Protein AF-A0A2P8VS45-F1 (afdb_monomer)

Foldseek 3Di:
DCVVLLVCVVVVHDDDVVSVVVSVVVCPDPVNVVVVVVVVVVD

pLDDT: mean 76.35, std 8.39, range [51.0, 85.44]

Mean predicted aligned error: 7.3 Å

Solvent-accessible surface area (backbone atoms only — not comparable to full-atom values): 2671 Å² to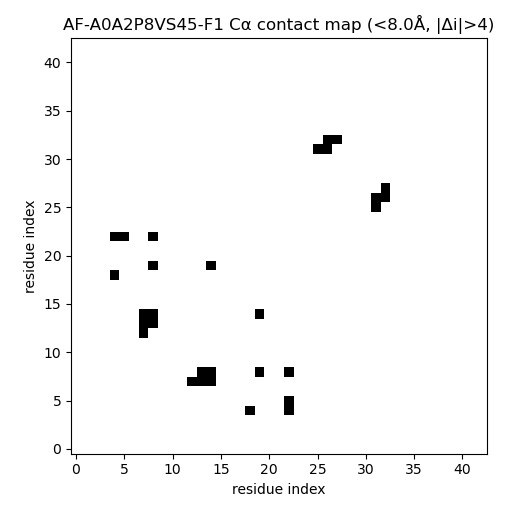tal; per-residue (Å²): 143,61,69,66,59,53,47,38,59,74,70,67,50,98,66,61,66,72,56,52,53,50,46,53,60,56,56,69,34,68,73,49,45,55,48,50,55,55,55,58,75,74,107

Secondary structure (DSSP, 8-state):
--HHHHHHHHHT----HHHHHHHHHHHTSHHHHHHHHHHHHT-

Structure (mmCIF, N/CA/C/O backbone):
data_AF-A0A2P8VS45-F1
#
_entry.id   AF-A0A2P8VS45-F1
#
loop_
_atom_site.group_PDB
_atom_site.id
_atom_site.type_symbol
_atom_site.label_atom_id
_atom_site.label_alt_id
_atom_site.label_comp_id
_atom_site.label_asym_id
_atom_site.label_entity_id
_atom_site.label_seq_id
_atom_site.pdbx_PDB_ins_code
_atom_site.Cartn_x
_atom_site.Cartn_y
_atom_site.Cartn_z
_atom_site.occupancy
_atom_site.B_iso_or_equiv
_atom_site.auth_seq_id
_atom_site.auth_comp_id
_atom_site.auth_asym_id
_atom_site.auth_atom_id
_atom_site.pdbx_PDB_model_num
ATOM 1 N N . MET A 1 1 ? 1.271 14.642 -1.865 1.00 51.00 1 MET A N 1
ATOM 2 C CA . MET A 1 1 ? 0.647 14.438 -3.191 1.00 51.00 1 MET A CA 1
ATOM 3 C C . MET A 1 1 ? 1.140 13.124 -3.813 1.00 51.00 1 MET A C 1
ATOM 5 O O . MET A 1 1 ? 2.088 13.151 -4.576 1.00 51.00 1 MET A O 1
ATOM 9 N N . ALA A 1 2 ? 0.537 11.975 -3.462 1.00 60.47 2 ALA A N 1
ATOM 10 C CA . ALA A 1 2 ? 0.877 10.644 -4.018 1.00 60.47 2 ALA A CA 1
ATOM 11 C C . ALA A 1 2 ? -0.364 9.788 -4.373 1.00 60.47 2 ALA A C 1
ATOM 13 O O . ALA A 1 2 ? -0.243 8.681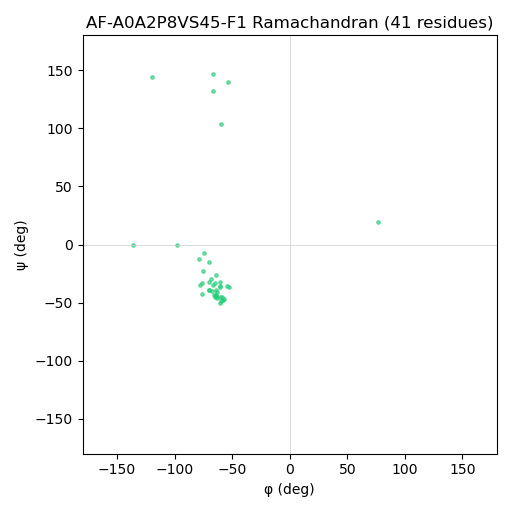 -4.885 1.00 60.47 2 ALA A O 1
ATOM 14 N N . LEU A 1 3 ? -1.576 10.315 -4.146 1.00 64.69 3 LEU A N 1
ATOM 15 C CA . LEU A 1 3 ? -2.832 9.576 -4.327 1.00 64.69 3 LEU A CA 1
ATOM 16 C C . LEU A 1 3 ? -3.089 9.159 -5.785 1.00 64.69 3 LEU A C 1
ATOM 18 O O . LEU A 1 3 ? -3.784 8.181 -6.034 1.00 64.69 3 LEU A O 1
ATOM 22 N N . ARG A 1 4 ? -2.530 9.903 -6.750 1.00 72.06 4 ARG A N 1
ATOM 23 C CA . ARG A 1 4 ? -2.685 9.618 -8.182 1.00 72.06 4 ARG A CA 1
ATOM 24 C C . ARG A 1 4 ? -1.981 8.318 -8.577 1.00 72.06 4 ARG A C 1
ATOM 26 O O . ARG A 1 4 ? -2.569 7.543 -9.311 1.00 72.06 4 ARG A O 1
ATOM 33 N N . LEU A 1 5 ? -0.787 8.049 -8.043 1.00 67.56 5 LEU A N 1
ATOM 34 C CA . LEU A 1 5 ? -0.055 6.805 -8.318 1.00 67.56 5 LEU A CA 1
ATOM 35 C C . LEU A 1 5 ? -0.785 5.590 -7.750 1.00 67.56 5 LEU A C 1
ATOM 37 O O . LEU A 1 5 ? -0.954 4.600 -8.448 1.00 67.56 5 LEU A O 1
ATOM 41 N N . ASN A 1 6 ? -1.296 5.706 -6.522 1.00 69.00 6 ASN A N 1
ATOM 42 C CA . ASN A 1 6 ? -2.096 4.641 -5.923 1.00 69.00 6 ASN A CA 1
ATOM 43 C C . ASN A 1 6 ? -3.350 4.341 -6.748 1.00 69.00 6 ASN A C 1
ATOM 45 O O . ASN A 1 6 ? -3.718 3.181 -6.877 1.00 69.00 6 ASN A O 1
ATOM 49 N N . ARG A 1 7 ? -3.983 5.365 -7.338 1.00 70.75 7 ARG A N 1
ATOM 50 C CA . ARG A 1 7 ? -5.122 5.157 -8.239 1.00 70.75 7 ARG A CA 1
ATOM 51 C C . ARG A 1 7 ? -4.736 4.513 -9.564 1.00 70.75 7 ARG A C 1
ATOM 53 O O . ARG A 1 7 ? -5.478 3.656 -10.004 1.00 70.75 7 ARG A O 1
ATOM 60 N N . LEU A 1 8 ? -3.603 4.869 -10.165 1.00 74.12 8 LEU A N 1
ATOM 61 C CA . LEU A 1 8 ? -3.137 4.230 -11.404 1.00 74.12 8 LEU A CA 1
ATOM 62 C C . LEU A 1 8 ? -2.842 2.738 -11.184 1.00 74.12 8 LEU A C 1
ATOM 64 O O . LEU A 1 8 ? -3.331 1.897 -11.929 1.00 74.12 8 LEU A O 1
ATOM 68 N N . VAL A 1 9 ? -2.137 2.403 -10.096 1.00 71.12 9 VAL A N 1
ATOM 69 C CA . VAL A 1 9 ? -1.871 1.003 -9.721 1.00 71.12 9 VAL A CA 1
ATOM 70 C C . VAL A 1 9 ? -3.167 0.258 -9.391 1.00 71.12 9 VAL A C 1
ATOM 72 O O . VAL A 1 9 ? -3.351 -0.868 -9.838 1.00 71.12 9 VAL A O 1
ATOM 75 N N . ALA A 1 10 ? -4.082 0.875 -8.634 1.00 69.06 10 ALA A N 1
ATOM 76 C CA . ALA A 1 10 ? -5.362 0.256 -8.281 1.00 69.06 10 ALA A CA 1
ATOM 77 C C . ALA A 1 10 ? -6.310 0.093 -9.481 1.00 69.06 10 ALA A C 1
ATOM 79 O O . ALA A 1 10 ? -7.111 -0.836 -9.494 1.00 69.06 10 ALA A O 1
ATOM 80 N N . ASN A 1 11 ? -6.215 0.974 -10.479 1.00 74.31 11 ASN A N 1
ATOM 81 C CA . ASN A 1 11 ? -6.981 0.885 -11.720 1.00 74.31 11 ASN A CA 1
ATOM 82 C C . ASN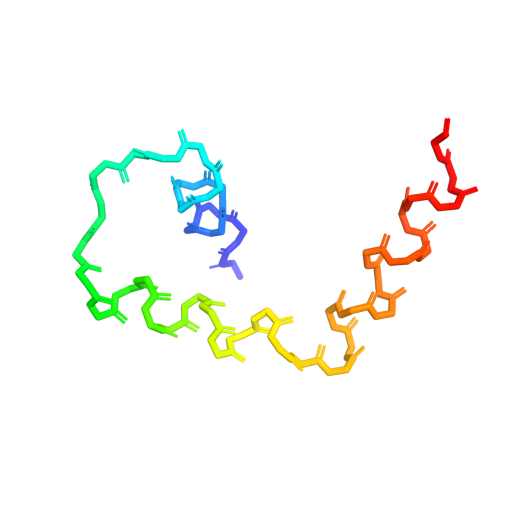 A 1 11 ? -6.399 -0.140 -12.708 1.00 74.31 11 ASN A C 1
ATOM 84 O O . ASN A 1 11 ? -7.080 -0.488 -13.667 1.00 74.31 11 ASN A O 1
ATOM 88 N N . GLY A 1 12 ? -5.178 -0.640 -12.478 1.00 65.94 12 GLY A N 1
ATOM 89 C CA . GLY A 1 12 ? -4.503 -1.570 -13.387 1.00 65.94 12 GLY A CA 1
ATOM 90 C C . GLY A 1 12 ? -3.917 -0.904 -14.634 1.00 65.94 12 GLY A C 1
ATOM 91 O O . GLY A 1 12 ? -3.664 -1.590 -15.620 1.00 65.94 12 GLY A O 1
ATOM 92 N N . ASP A 1 13 ? -3.710 0.415 -14.600 1.00 76.06 13 ASP A N 1
ATOM 93 C CA . ASP A 1 13 ? -3.039 1.134 -15.682 1.00 76.06 13 ASP A CA 1
ATOM 94 C C . ASP A 1 13 ? -1.561 0.711 -15.764 1.00 76.06 13 ASP A C 1
ATOM 96 O O . ASP A 1 13 ? -0.930 0.435 -14.738 1.00 76.06 13 ASP A O 1
ATOM 100 N N . GLU A 1 14 ? -0.988 0.691 -16.975 1.00 73.50 14 GLU A N 1
ATOM 101 C CA . GLU A 1 14 ? 0.433 0.385 -17.182 1.00 73.50 14 GLU A CA 1
ATOM 102 C C . GLU A 1 14 ? 1.310 1.393 -16.429 1.00 73.50 14 GLU A C 1
ATOM 104 O O . GLU A 1 14 ? 1.503 2.544 -16.835 1.00 73.50 14 GLU A O 1
ATOM 109 N N . VAL A 1 15 ? 1.863 0.940 -15.309 1.00 74.56 15 VAL A N 1
ATOM 110 C CA . VAL A 1 15 ? 2.853 1.667 -14.527 1.00 74.56 15 VAL A CA 1
ATOM 111 C C . VAL A 1 15 ? 4.145 0.852 -14.443 1.00 74.56 15 VAL A C 1
ATOM 113 O O . VAL A 1 15 ? 4.095 -0.370 -14.329 1.00 74.56 15 VAL A O 1
ATOM 116 N N . PRO A 1 16 ? 5.318 1.504 -14.465 1.00 85.25 16 PRO A N 1
ATOM 117 C CA . PRO A 1 16 ? 6.598 0.833 -14.268 1.00 85.25 16 PRO A CA 1
ATOM 118 C C . PRO A 1 16 ? 6.644 -0.002 -12.981 1.00 85.25 16 PRO A C 1
ATOM 120 O O . PRO A 1 16 ? 6.241 0.482 -11.921 1.00 85.25 16 PRO A O 1
ATOM 123 N N . ASP A 1 17 ? 7.247 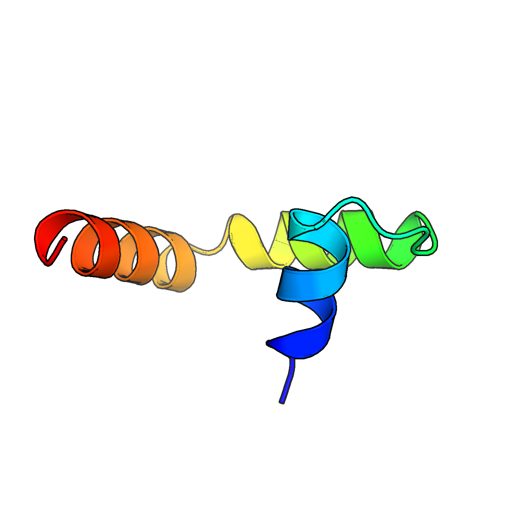-1.191 -13.038 1.00 81.44 17 ASP A N 1
ATOM 124 C CA . ASP A 1 17 ? 7.326 -2.133 -11.907 1.00 81.44 17 ASP A CA 1
ATOM 125 C C . ASP A 1 17 ? 7.884 -1.502 -10.623 1.00 81.44 17 ASP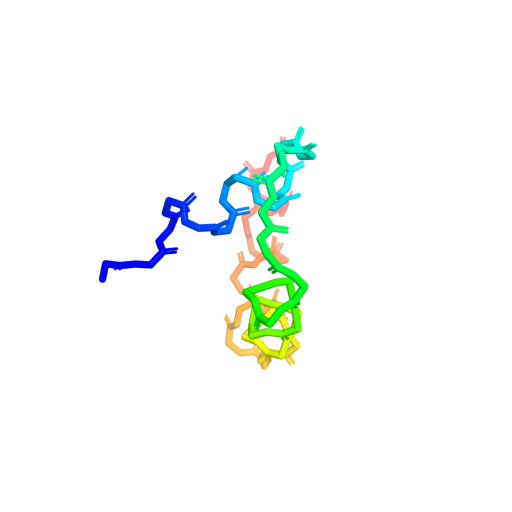 A C 1
ATOM 127 O O . ASP A 1 17 ? 7.378 -1.734 -9.529 1.00 81.44 17 ASP A O 1
ATOM 131 N N . ARG A 1 18 ? 8.866 -0.597 -10.741 1.00 83.62 18 ARG A N 1
ATOM 132 C CA . ARG A 1 18 ? 9.425 0.134 -9.587 1.00 83.62 18 ARG A CA 1
ATOM 133 C C . ARG A 1 18 ? 8.387 0.986 -8.854 1.00 83.62 18 ARG A C 1
ATOM 135 O O . ARG A 1 18 ? 8.491 1.192 -7.646 1.00 83.62 18 ARG A O 1
ATOM 142 N N . LEU A 1 19 ? 7.406 1.520 -9.580 1.00 82.00 19 LEU A N 1
ATOM 143 C CA . LEU A 1 19 ? 6.305 2.279 -8.993 1.00 82.00 19 LEU A CA 1
ATOM 144 C C . LEU A 1 19 ? 5.273 1.348 -8.360 1.00 82.00 19 LEU A C 1
ATOM 146 O O . LEU A 1 19 ? 4.748 1.695 -7.305 1.00 82.00 19 LEU A O 1
ATOM 150 N N . VAL A 1 20 ? 5.033 0.169 -8.940 1.00 80.81 20 VAL A N 1
ATOM 151 C CA . VAL A 1 20 ? 4.201 -0.873 -8.321 1.00 80.81 20 VAL A CA 1
ATOM 152 C C . VAL A 1 20 ? 4.809 -1.306 -6.992 1.00 80.81 20 VAL A C 1
ATOM 154 O O . VAL A 1 20 ? 4.1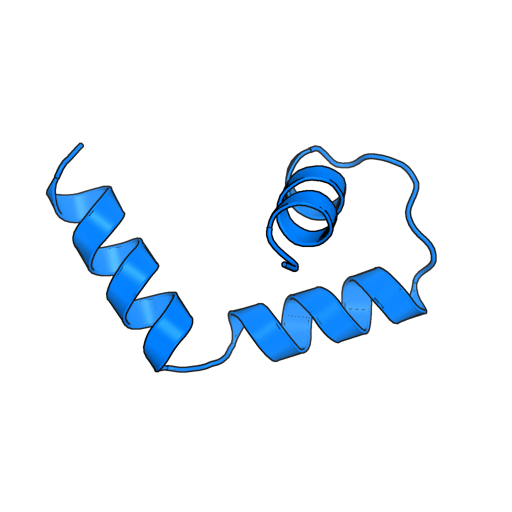24 -1.259 -5.972 1.00 80.81 20 VAL A O 1
ATOM 157 N N . GLU A 1 21 ? 6.101 -1.633 -6.967 1.00 84.56 21 GLU A N 1
ATOM 158 C CA . GLU A 1 21 ? 6.820 -1.980 -5.739 1.00 84.56 21 GLU A CA 1
ATOM 159 C C . GLU A 1 21 ? 6.747 -0.843 -4.718 1.00 84.56 21 GLU A C 1
ATOM 161 O O . GLU A 1 21 ? 6.387 -1.072 -3.563 1.00 84.56 21 GLU A O 1
ATOM 166 N N . TYR A 1 22 ? 7.021 0.397 -5.131 1.00 84.62 22 TYR A N 1
ATOM 167 C CA . TYR A 1 22 ? 6.918 1.558 -4.248 1.00 84.62 22 TYR A CA 1
ATOM 168 C C . TYR A 1 22 ? 5.512 1.705 -3.647 1.00 84.62 22 TYR A C 1
ATOM 170 O O . TYR A 1 22 ? 5.375 1.888 -2.435 1.00 84.62 22 TYR A O 1
ATOM 178 N N . VAL A 1 23 ? 4.465 1.595 -4.468 1.00 82.50 23 VAL A N 1
ATOM 179 C CA . VAL A 1 23 ? 3.068 1.686 -4.025 1.00 82.50 23 VAL A CA 1
ATOM 180 C C . VAL A 1 23 ? 2.718 0.539 -3.082 1.00 82.50 23 VAL A C 1
ATOM 182 O O . VAL A 1 23 ? 2.146 0.795 -2.025 1.00 82.50 23 VAL A O 1
ATOM 185 N N . GLN A 1 24 ? 3.120 -0.695 -3.390 1.00 81.69 24 GLN A N 1
ATOM 186 C CA . GLN A 1 24 ? 2.905 -1.851 -2.516 1.00 81.69 24 GLN A CA 1
ATOM 187 C C . GLN A 1 24 ? 3.560 -1.652 -1.145 1.00 81.69 24 GLN A C 1
ATOM 189 O O . GLN A 1 24 ? 2.909 -1.853 -0.119 1.00 81.69 24 GLN A O 1
ATOM 194 N N . HIS A 1 25 ? 4.806 -1.176 -1.104 1.00 84.62 25 HIS A N 1
ATOM 195 C CA . HIS A 1 25 ? 5.493 -0.870 0.153 1.00 84.62 25 HIS A CA 1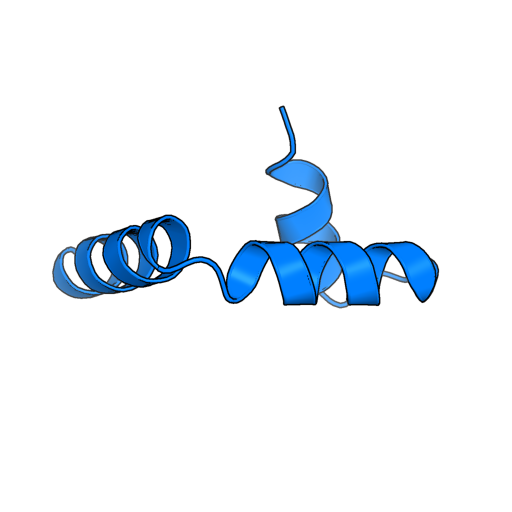
ATOM 196 C C . HIS A 1 25 ? 4.802 0.265 0.923 1.00 84.62 25 HIS A C 1
ATOM 198 O O . HIS A 1 25 ? 4.677 0.202 2.147 1.00 84.62 25 HIS A O 1
ATOM 204 N N . GLN A 1 26 ? 4.304 1.296 0.231 1.00 82.75 26 GLN A N 1
ATOM 205 C CA . GLN A 1 26 ? 3.530 2.363 0.875 1.00 82.75 26 GLN A CA 1
ATOM 206 C C . GLN A 1 26 ? 2.186 1.862 1.421 1.00 82.75 26 GLN A C 1
ATOM 208 O O . GLN A 1 26 ? 1.755 2.322 2.480 1.00 82.75 26 GLN A O 1
ATOM 213 N N . TRP A 1 27 ? 1.543 0.913 0.742 1.00 78.56 27 TRP A N 1
ATOM 214 C CA . TRP A 1 27 ? 0.243 0.360 1.128 1.00 78.56 27 TRP A CA 1
ATOM 215 C C . TRP A 1 27 ? 0.324 -0.603 2.321 1.00 78.56 27 TRP A C 1
ATOM 217 O O . TRP A 1 27 ? -0.647 -0.772 3.055 1.00 78.56 27 TRP A O 1
ATOM 227 N N . GLN A 1 28 ? 1.498 -1.186 2.575 1.00 79.19 28 GLN A N 1
ATOM 228 C CA . GLN A 1 28 ? 1.762 -2.010 3.761 1.00 79.19 28 GLN A CA 1
ATOM 229 C C . GLN A 1 28 ? 1.918 -1.196 5.056 1.00 79.19 28 GLN A C 1
ATOM 231 O O . GLN A 1 28 ? 1.997 -1.770 6.144 1.00 79.19 28 GLN A O 1
ATOM 236 N N . ARG A 1 29 ? 1.956 0.140 4.981 1.00 84.94 29 ARG A N 1
ATOM 237 C CA . ARG A 1 29 ? 2.129 0.983 6.167 1.00 84.94 29 ARG A CA 1
ATOM 238 C C . ARG A 1 29 ? 0.906 0.872 7.091 1.00 84.94 29 ARG A C 1
ATOM 240 O O . ARG A 1 29 ? -0.216 1.077 6.624 1.00 84.94 29 ARG A O 1
ATOM 247 N N . PRO A 1 30 ? 1.098 0.664 8.409 1.00 82.00 30 PRO A N 1
ATOM 248 C CA . PRO A 1 30 ? -0.008 0.530 9.362 1.00 82.00 30 PRO A CA 1
ATOM 249 C C . PRO A 1 30 ? -0.990 1.706 9.333 1.00 82.00 30 PRO A C 1
ATOM 251 O O . PRO A 1 30 ? -2.195 1.510 9.435 1.00 82.00 30 PRO A O 1
ATOM 254 N N . SER A 1 31 ?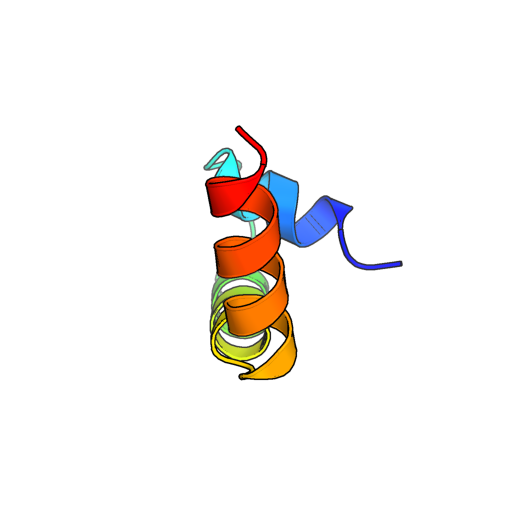 -0.491 2.927 9.115 1.00 83.06 31 SER A N 1
ATOM 255 C CA . SER A 1 31 ? -1.320 4.131 8.998 1.00 83.06 31 SER A CA 1
ATOM 256 C C . SER A 1 31 ? -2.239 4.120 7.772 1.00 83.06 31 SER A C 1
ATOM 258 O O . SER A 1 31 ? -3.338 4.660 7.830 1.00 83.06 31 SER A O 1
ATOM 260 N N . VAL A 1 32 ? -1.799 3.519 6.661 1.00 81.50 32 VAL A N 1
ATOM 261 C CA . VAL A 1 32 ? -2.600 3.394 5.433 1.00 81.50 32 VAL A CA 1
ATOM 262 C C . VAL A 1 32 ? -3.646 2.298 5.608 1.00 81.50 32 VAL A C 1
ATOM 264 O O . VAL A 1 32 ? -4.808 2.523 5.283 1.00 81.50 32 VAL A O 1
ATOM 267 N N . ARG A 1 33 ? -3.274 1.158 6.205 1.00 82.19 33 ARG A N 1
ATOM 268 C CA . ARG A 1 33 ? -4.219 0.081 6.533 1.00 82.19 33 ARG A CA 1
ATOM 269 C C . ARG A 1 33 ? -5.329 0.558 7.473 1.00 82.19 33 ARG A C 1
ATOM 271 O O . ARG A 1 33 ? -6.496 0.372 7.154 1.00 82.19 33 ARG A O 1
ATOM 278 N N . ALA A 1 34 ? -4.975 1.251 8.556 1.00 85.44 34 ALA A N 1
ATOM 279 C CA . ALA A 1 34 ? -5.951 1.794 9.499 1.00 85.44 34 ALA A CA 1
ATOM 280 C C . ALA A 1 34 ? -6.915 2.794 8.837 1.00 85.44 34 ALA A C 1
ATOM 282 O O . ALA A 1 34 ? -8.091 2.840 9.188 1.00 85.44 34 ALA A O 1
ATOM 283 N N . TRP A 1 35 ? -6.438 3.594 7.878 1.00 82.75 35 TRP A N 1
ATOM 284 C CA . TRP A 1 35 ? -7.291 4.505 7.112 1.00 82.75 35 TRP A CA 1
ATOM 285 C C . TRP A 1 35 ? -8.224 3.764 6.144 1.00 82.75 35 TRP A C 1
ATOM 287 O O . TRP A 1 35 ? -9.386 4.139 6.031 1.00 82.75 35 TRP A O 1
ATOM 297 N N . ILE A 1 36 ? -7.756 2.698 5.484 1.00 81.69 36 ILE A N 1
ATOM 298 C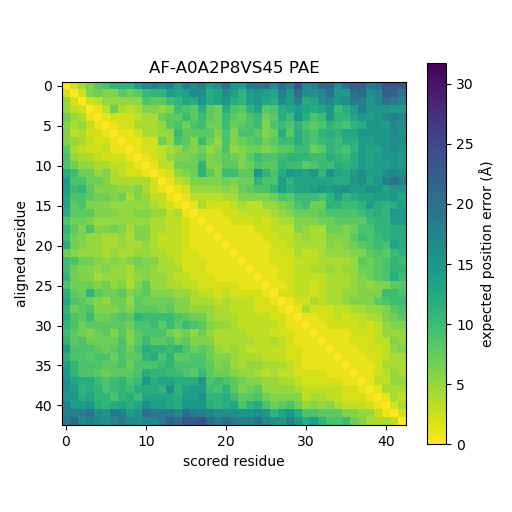 CA . ILE A 1 36 ? -8.594 1.857 4.610 1.00 81.69 36 ILE A CA 1
ATOM 299 C C . ILE A 1 36 ? -9.678 1.151 5.422 1.00 81.69 36 ILE A C 1
ATOM 301 O O . ILE A 1 36 ? -10.832 1.163 5.012 1.00 81.69 36 ILE A O 1
ATOM 305 N N . GLU A 1 37 ? -9.329 0.581 6.576 1.00 83.81 37 GLU A N 1
ATOM 306 C CA . GLU A 1 37 ? -10.284 -0.062 7.487 1.00 83.81 37 GLU A CA 1
ATOM 307 C C . GLU A 1 37 ? -11.345 0.934 7.975 1.00 83.81 37 GLU A C 1
ATOM 309 O O . GLU A 1 37 ? -12.536 0.641 7.915 1.00 83.81 37 GLU A O 1
ATOM 314 N N . GLN A 1 38 ? -10.937 2.148 8.367 1.00 82.25 38 GLN A N 1
ATOM 315 C CA . GLN A 1 38 ? -11.871 3.225 8.719 1.00 82.25 38 GLN A CA 1
ATOM 316 C C . GLN A 1 38 ? -12.739 3.665 7.532 1.00 82.25 38 GLN A C 1
ATOM 318 O O . GLN A 1 38 ? -13.931 3.898 7.700 1.00 82.25 38 GLN A O 1
ATOM 323 N N . SER A 1 39 ? -12.165 3.771 6.330 1.00 78.19 39 SER A N 1
ATOM 324 C CA . SER A 1 39 ? -12.904 4.161 5.125 1.00 78.19 39 SER A CA 1
ATOM 325 C C . SER A 1 39 ? -13.884 3.083 4.661 1.00 78.19 39 SER A C 1
ATOM 327 O O . SER A 1 39 ? -14.917 3.432 4.101 1.00 78.19 39 SER A O 1
ATOM 329 N N . ALA A 1 40 ? -13.566 1.803 4.865 1.00 75.25 40 ALA A N 1
ATOM 330 C CA . ALA A 1 40 ? -14.448 0.683 4.554 1.00 75.25 40 ALA A CA 1
ATOM 331 C C . ALA A 1 40 ? -15.572 0.536 5.588 1.00 75.25 40 ALA A C 1
ATOM 333 O O . ALA A 1 40 ? -16.676 0.164 5.225 1.00 75.25 40 ALA A O 1
ATOM 334 N N . ALA A 1 41 ? -15.317 0.869 6.857 1.00 74.88 41 ALA A N 1
ATOM 335 C CA . ALA A 1 41 ? -16.340 0.875 7.905 1.00 74.88 41 ALA A CA 1
ATOM 336 C C . ALA A 1 41 ? -17.379 2.007 7.753 1.00 74.88 41 ALA A C 1
ATOM 338 O O . ALA A 1 41 ? -18.417 1.978 8.410 1.00 74.88 41 ALA A O 1
ATOM 339 N N . LEU A 1 42 ? -17.089 3.015 6.923 1.00 64.81 42 LEU A N 1
ATOM 340 C CA . LEU A 1 42 ? -17.967 4.150 6.618 1.00 64.81 42 LEU A CA 1
ATOM 341 C C . LEU A 1 42 ? -18.754 3.986 5.300 1.00 64.81 42 LEU A C 1
ATOM 343 O O . LEU A 1 42 ? -19.502 4.900 4.949 1.00 64.81 42 LEU A O 1
ATOM 347 N N . ALA A 1 43 ? -18.572 2.875 4.576 1.00 54.56 43 ALA A N 1
ATOM 348 C CA . ALA A 1 43 ? -19.254 2.552 3.317 1.00 54.56 43 ALA A CA 1
ATOM 349 C C . ALA A 1 43 ? -20.315 1.463 3.527 1.00 54.56 43 ALA A C 1
ATOM 351 O O . ALA A 1 43 ? -21.380 1.570 2.879 1.00 54.56 43 ALA A O 1
#

Radius of gyration: 11.26 Å; Cα contacts (8 Å, |Δi|>4): 15; chains: 1; bounding box: 29×17×27 Å

Sequence (43 aa):
MALRLNRLVANGDEVPDRLVEYVQHQWQRPSVRAWIEQSAALA